Protein AF-A0A6B3IBZ8-F1 (afdb_monomer_lite)

Structure (mmCIF, N/CA/C/O backbone):
data_AF-A0A6B3IBZ8-F1
#
_entry.id   AF-A0A6B3IBZ8-F1
#
loop_
_atom_site.group_PDB
_atom_site.id
_atom_site.type_symbol
_atom_site.label_atom_id
_atom_site.label_alt_id
_atom_site.label_comp_id
_atom_site.label_asym_id
_atom_site.label_entity_id
_atom_site.label_seq_id
_atom_site.pdbx_PDB_ins_code
_atom_site.Cartn_x
_atom_site.Cartn_y
_atom_site.Cartn_z
_atom_site.occupancy
_atom_site.B_iso_or_equiv
_atom_site.auth_seq_id
_atom_site.auth_comp_id
_atom_site.auth_asym_id
_atom_site.auth_atom_id
_atom_site.pdbx_PDB_model_num
ATOM 1 N N . ARG A 1 1 ? 2.646 2.762 -0.926 1.00 69.38 1 ARG A N 1
ATOM 2 C CA . ARG A 1 1 ? 3.831 3.671 -0.927 1.00 69.38 1 ARG A CA 1
ATOM 3 C C . ARG A 1 1 ? 5.097 2.806 -0.948 1.00 69.38 1 ARG A C 1
ATOM 5 O O . ARG A 1 1 ? 4.950 1.602 -1.014 1.00 69.38 1 ARG A O 1
ATOM 12 N N . GLN A 1 2 ? 6.317 3.350 -0.971 1.00 85.69 2 GLN A N 1
ATOM 13 C CA . GLN A 1 2 ? 7.533 2.524 -0.844 1.00 85.69 2 GLN A CA 1
ATOM 14 C C . GLN A 1 2 ? 7.806 2.233 0.645 1.00 85.69 2 GLN A C 1
ATOM 16 O O . GLN A 1 2 ? 6.993 1.579 1.297 1.00 85.69 2 GLN A O 1
ATOM 21 N N . CYS A 1 3 ? 8.874 2.794 1.213 1.00 91.62 3 CYS A N 1
ATOM 22 C CA . CYS A 1 3 ? 9.228 2.692 2.632 1.00 91.62 3 CYS A CA 1
ATOM 23 C C . CYS A 1 3 ? 8.102 3.132 3.590 1.00 91.62 3 CYS A C 1
ATOM 25 O O . CYS A 1 3 ? 7.938 2.549 4.654 1.00 91.62 3 CYS A O 1
ATOM 27 N N . GLY A 1 4 ? 7.261 4.094 3.194 1.00 94.69 4 GLY A N 1
ATOM 28 C CA . GLY A 1 4 ? 6.126 4.570 3.998 1.00 94.69 4 GLY A CA 1
ATOM 29 C C . GLY A 1 4 ? 4.880 3.672 3.992 1.00 94.69 4 GLY A C 1
ATOM 30 O O . GLY A 1 4 ? 3.797 4.153 4.314 1.00 94.69 4 GLY A O 1
ATOM 31 N N . SER A 1 5 ? 4.975 2.408 3.568 1.00 96.50 5 SER A N 1
ATOM 32 C CA . SER A 1 5 ? 3.802 1.525 3.434 1.00 96.50 5 SER A CA 1
ATOM 33 C C . SER A 1 5 ? 3.116 1.218 4.761 1.00 96.50 5 SER A C 1
ATOM 35 O O . SER A 1 5 ? 1.899 1.356 4.848 1.00 96.50 5 SER A O 1
ATOM 37 N N . SER A 1 6 ? 3.871 0.886 5.812 1.00 96.81 6 SER A N 1
ATOM 38 C CA . SER A 1 6 ? 3.274 0.603 7.125 1.00 96.81 6 SER A CA 1
ATOM 39 C C . SER A 1 6 ? 2.659 1.857 7.758 1.00 96.81 6 SER A C 1
ATOM 41 O O . SER A 1 6 ? 1.605 1.779 8.378 1.00 96.81 6 SER A O 1
ATOM 43 N N . GLN A 1 7 ? 3.250 3.038 7.532 1.00 97.06 7 GLN A N 1
ATOM 44 C CA . GLN A 1 7 ? 2.655 4.309 7.961 1.00 97.06 7 GLN A CA 1
ATOM 45 C C . GLN A 1 7 ? 1.348 4.600 7.209 1.00 97.06 7 GLN A C 1
ATOM 47 O O . GLN A 1 7 ? 0.371 5.039 7.803 1.00 97.06 7 GLN A O 1
ATOM 52 N N . GLN A 1 8 ? 1.307 4.336 5.902 1.00 97.81 8 GLN A N 1
ATOM 53 C CA . GLN A 1 8 ? 0.087 4.485 5.114 1.00 97.81 8 GLN A CA 1
ATOM 54 C C . GLN A 1 8 ? -1.020 3.528 5.585 1.00 97.81 8 GLN A C 1
ATOM 56 O O . GLN A 1 8 ? -2.176 3.938 5.644 1.00 97.81 8 GLN A O 1
ATOM 61 N N . ALA A 1 9 ? -0.675 2.291 5.958 1.00 98.31 9 ALA A N 1
ATOM 62 C CA . ALA A 1 9 ? -1.629 1.345 6.535 1.00 98.31 9 ALA A CA 1
ATOM 63 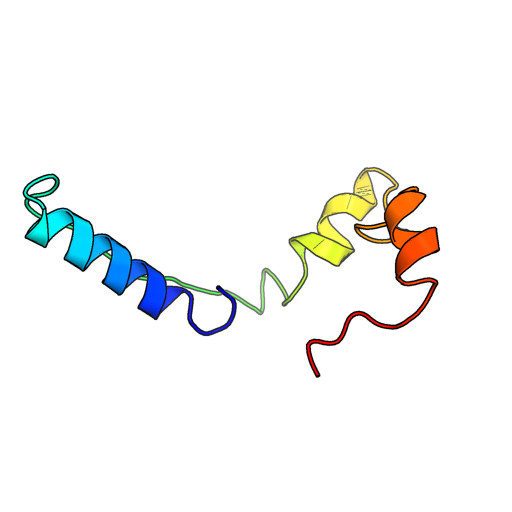C C . ALA A 1 9 ? -2.262 1.893 7.827 1.00 98.31 9 ALA A C 1
ATOM 65 O O . ALA A 1 9 ? -3.477 1.813 7.994 1.00 98.31 9 ALA A O 1
ATOM 66 N N . LEU A 1 10 ? -1.460 2.518 8.698 1.00 97.94 10 LEU A N 1
ATOM 67 C CA . LEU A 1 10 ? -1.962 3.189 9.902 1.00 97.94 10 LEU A CA 1
ATOM 68 C C . LEU A 1 10 ? -2.887 4.368 9.571 1.00 97.94 10 LEU A C 1
ATOM 70 O O . LEU A 1 10 ? -3.932 4.508 10.200 1.00 97.94 10 LEU A O 1
ATOM 74 N N . HIS A 1 11 ? -2.548 5.184 8.568 1.00 97.94 11 HIS A N 1
ATOM 75 C CA . HIS A 1 11 ? -3.402 6.301 8.142 1.00 97.94 11 HIS A CA 1
ATOM 76 C C . HIS A 1 11 ? -4.778 5.832 7.662 1.00 97.94 11 HIS A C 1
ATOM 78 O O . HIS A 1 11 ? -5.785 6.430 8.031 1.00 97.94 11 HIS A O 1
ATOM 84 N N . PHE A 1 12 ? -4.840 4.745 6.889 1.00 98.00 12 PHE A N 1
ATOM 85 C CA . PHE A 1 12 ? -6.117 4.180 6.448 1.00 98.00 12 PHE A CA 1
ATOM 86 C C . PHE A 1 12 ? -6.921 3.575 7.601 1.00 98.00 12 PHE A C 1
ATOM 88 O O . PHE A 1 12 ? -8.124 3.805 7.676 1.00 98.00 12 PHE A O 1
ATOM 95 N N . ALA A 1 13 ? -6.269 2.872 8.530 1.00 98.31 13 ALA A N 1
ATOM 96 C CA . ALA A 1 13 ? -6.931 2.347 9.722 1.00 98.31 13 ALA A CA 1
ATOM 97 C C . ALA A 1 13 ? -7.534 3.464 10.586 1.00 98.31 13 ALA A C 1
ATOM 99 O O . ALA A 1 13 ? -8.693 3.384 10.987 1.00 98.31 13 ALA A O 1
ATOM 100 N N . ALA A 1 14 ? -6.776 4.540 10.813 1.00 98.31 14 ALA A N 1
ATOM 101 C CA . ALA A 1 14 ? -7.262 5.706 11.541 1.00 98.31 14 ALA A CA 1
ATOM 102 C C . ALA A 1 14 ? -8.469 6.348 10.839 1.00 98.31 14 ALA A C 1
ATOM 104 O O . ALA A 1 14 ? -9.449 6.683 11.498 1.00 98.31 14 ALA A O 1
ATOM 105 N N . GLN A 1 15 ? -8.438 6.476 9.508 1.00 98.56 15 GLN A N 1
ATOM 106 C CA . GLN A 1 15 ? -9.577 6.986 8.738 1.00 98.56 15 GLN A CA 1
ATOM 107 C C . GLN A 1 15 ? -10.813 6.080 8.843 1.00 98.56 15 GLN A C 1
ATOM 109 O O . GLN A 1 15 ? -11.927 6.590 8.974 1.00 98.56 15 GLN A O 1
ATOM 114 N N . GLY A 1 16 ? -10.639 4.757 8.828 1.00 98.44 16 GLY A N 1
ATOM 115 C CA . GLY A 1 16 ? -11.731 3.796 9.001 1.00 98.44 16 GLY A CA 1
ATOM 116 C C . GLY A 1 16 ? -12.430 3.935 10.354 1.00 98.44 16 GLY A C 1
ATOM 117 O O . GLY A 1 16 ? -13.655 4.038 10.410 1.00 98.44 16 GLY A O 1
ATOM 118 N N . VAL A 1 17 ? -11.647 4.056 11.431 1.00 98.31 17 VAL A N 1
ATOM 119 C CA . VAL A 1 17 ? -12.178 4.266 12.787 1.00 98.31 17 VAL A CA 1
ATOM 120 C C . VAL A 1 17 ? -12.839 5.635 12.932 1.00 98.31 17 VAL A C 1
ATOM 122 O O . VAL A 1 17 ? -13.978 5.733 13.378 1.00 98.31 17 VAL A O 1
ATOM 125 N N . LEU A 1 18 ? -12.168 6.708 12.508 1.00 98.38 18 LEU A N 1
ATOM 126 C CA . LEU A 1 18 ? -12.690 8.072 12.651 1.00 98.38 18 LEU A CA 1
ATOM 127 C C . LEU A 1 18 ? -13.959 8.324 11.829 1.00 98.38 18 LEU A C 1
ATOM 129 O O . LEU A 1 18 ? -14.776 9.158 12.208 1.00 98.38 18 LEU A O 1
ATOM 133 N N . SER A 1 19 ? -14.132 7.619 10.710 1.00 98.44 19 SER A N 1
ATOM 134 C CA . SER A 1 19 ? -15.345 7.709 9.888 1.00 98.44 19 SER A CA 1
ATOM 135 C C . SER A 1 19 ? -16.519 6.888 10.429 1.00 98.44 19 SER A C 1
ATOM 137 O O . SER A 1 19 ? -17.615 6.989 9.883 1.00 98.44 19 SER A O 1
ATOM 139 N N . GLY A 1 20 ? -16.309 6.062 11.460 1.00 98.12 20 GLY A N 1
ATOM 140 C CA . GLY A 1 20 ? -17.311 5.115 11.953 1.00 98.12 20 GLY A CA 1
ATOM 141 C C . GLY A 1 20 ? -17.587 3.954 10.993 1.00 98.12 20 GLY A C 1
ATOM 142 O O . GLY A 1 20 ? -18.576 3.248 11.157 1.00 98.12 20 GLY A O 1
ATOM 143 N N . THR A 1 21 ? -16.743 3.754 9.974 1.00 98.62 21 THR A N 1
ATOM 144 C CA . THR A 1 21 ? -16.884 2.632 9.029 1.00 98.62 21 THR A CA 1
ATOM 145 C C . THR A 1 21 ? -16.265 1.340 9.561 1.00 98.62 21 THR A C 1
ATOM 147 O O . THR A 1 21 ? -16.574 0.261 9.056 1.00 98.62 21 THR A O 1
ATOM 150 N N . GLN A 1 22 ? -15.387 1.438 10.564 1.00 98.25 22 GLN A N 1
ATOM 151 C CA . GLN A 1 22 ? -14.723 0.311 11.214 1.00 98.25 22 GLN A CA 1
ATOM 152 C C . GLN A 1 22 ? -14.619 0.559 12.723 1.00 98.25 22 GLN A C 1
ATOM 154 O O . GLN A 1 22 ? -14.221 1.642 13.135 1.00 98.25 22 GLN A O 1
ATOM 159 N N . ASP A 1 23 ? -14.894 -0.454 13.546 1.00 97.94 23 ASP A N 1
ATOM 160 C CA . ASP A 1 23 ? -14.776 -0.336 15.011 1.00 97.94 23 ASP A CA 1
ATOM 161 C C . ASP A 1 23 ? -13.371 -0.685 15.527 1.00 97.94 23 ASP A C 1
ATOM 163 O O . ASP A 1 23 ? -12.896 -0.144 16.525 1.00 97.94 23 ASP A O 1
ATOM 167 N N . LEU A 1 24 ? -12.684 -1.601 14.841 1.00 97.56 24 LEU A N 1
ATOM 168 C CA . LEU A 1 24 ? -11.342 -2.065 15.182 1.00 97.56 24 LEU A CA 1
ATOM 169 C C . LEU A 1 24 ? -10.592 -2.449 13.908 1.00 97.56 24 LEU A C 1
ATOM 171 O O . LEU A 1 24 ? -11.132 -3.134 13.039 1.00 97.56 24 LEU A O 1
ATOM 175 N N . VAL A 1 25 ? -9.322 -2.054 13.819 1.00 98.00 25 VAL A N 1
ATOM 176 C CA . VAL A 1 25 ? -8.451 -2.376 12.685 1.00 98.00 25 VAL A CA 1
ATOM 177 C C . VAL A 1 25 ? -7.071 -2.767 13.198 1.00 98.00 25 VAL A C 1
ATOM 179 O O . VAL A 1 25 ? -6.483 -2.062 14.015 1.00 98.00 25 VAL A O 1
ATOM 182 N N . VAL A 1 26 ? -6.523 -3.866 12.680 1.00 97.75 26 VAL A N 1
ATOM 183 C CA . VAL A 1 26 ? -5.109 -4.218 12.855 1.00 97.75 26 VAL A CA 1
ATOM 184 C C . VAL A 1 26 ? -4.363 -3.791 11.597 1.00 97.75 26 VAL A C 1
ATOM 186 O O . VAL A 1 26 ? -4.659 -4.273 10.506 1.00 97.75 26 VAL A O 1
ATOM 189 N N . ALA A 1 27 ? -3.403 -2.881 11.744 1.00 97.81 27 ALA A N 1
ATOM 190 C CA . ALA A 1 27 ? -2.649 -2.320 10.629 1.00 97.81 27 ALA A CA 1
ATOM 191 C C . ALA A 1 27 ? -1.145 -2.537 10.796 1.00 97.81 27 ALA A C 1
ATOM 193 O O . ALA A 1 27 ? -0.600 -2.482 11.896 1.00 97.81 27 ALA A O 1
ATOM 194 N N . GLY A 1 28 ? -0.468 -2.761 9.675 1.00 96.12 28 GLY A N 1
ATOM 195 C CA . GLY A 1 28 ? 0.967 -2.987 9.629 1.00 96.12 28 GLY A CA 1
ATOM 196 C C . GLY A 1 28 ? 1.424 -3.373 8.229 1.00 96.12 28 GLY A C 1
ATOM 197 O O . GLY A 1 28 ? 0.676 -3.273 7.258 1.00 96.12 28 GLY A O 1
ATOM 198 N N . GLY A 1 29 ? 2.672 -3.815 8.133 1.00 95.94 29 GLY A N 1
ATOM 199 C CA . GLY A 1 29 ? 3.272 -4.296 6.897 1.00 95.94 29 GLY A CA 1
ATOM 200 C C . GLY A 1 29 ? 4.585 -5.0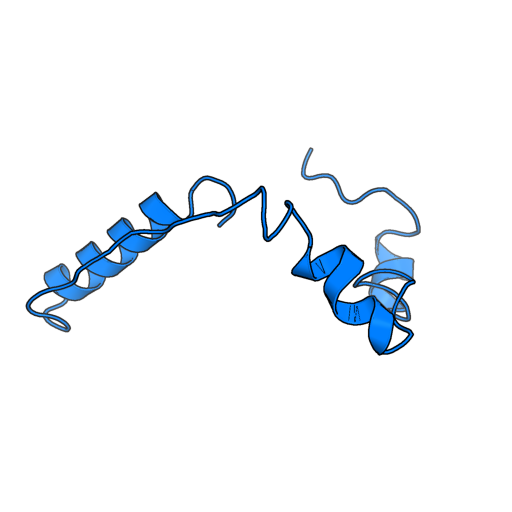03 7.195 1.00 95.94 29 GLY A C 1
ATOM 201 O O . GLY A 1 29 ? 5.288 -4.637 8.136 1.00 95.94 29 GLY A O 1
ATOM 202 N N . THR A 1 30 ? 4.904 -6.020 6.402 1.00 95.81 30 THR A N 1
ATOM 203 C CA . THR A 1 30 ? 6.148 -6.786 6.505 1.00 95.81 30 THR A CA 1
ATOM 204 C C . THR A 1 30 ? 6.826 -6.859 5.145 1.00 95.81 30 THR A C 1
ATOM 206 O O . THR A 1 30 ? 6.167 -6.773 4.107 1.00 95.81 30 THR A O 1
ATOM 209 N N . GLN A 1 31 ? 8.145 -7.007 5.156 1.00 95.50 31 GLN A N 1
ATOM 210 C CA . GLN A 1 31 ? 8.931 -7.256 3.961 1.00 95.50 31 GLN A CA 1
ATOM 211 C C . GLN A 1 31 ? 10.015 -8.287 4.274 1.00 95.50 31 GLN A C 1
ATOM 213 O O . GLN A 1 31 ? 10.809 -8.089 5.191 1.00 95.50 31 GLN A O 1
ATOM 218 N N . ASN A 1 32 ? 10.069 -9.362 3.484 1.00 96.44 32 ASN A N 1
ATOM 219 C CA . ASN A 1 32 ? 11.119 -10.376 3.556 1.00 96.44 32 ASN A CA 1
ATOM 220 C C . ASN A 1 32 ? 12.024 -10.253 2.329 1.00 96.44 32 ASN A C 1
ATOM 222 O O . ASN A 1 32 ? 11.797 -10.902 1.310 1.00 96.44 32 ASN A O 1
ATOM 226 N N . MET A 1 33 ? 13.067 -9.431 2.444 1.00 95.81 33 MET A N 1
ATOM 227 C CA . MET A 1 33 ? 13.978 -9.156 1.329 1.00 95.81 33 MET A CA 1
ATOM 228 C C . MET A 1 33 ? 14.863 -10.345 0.940 1.00 95.81 33 MET A C 1
ATOM 230 O O . MET A 1 33 ? 15.374 -10.365 -0.176 1.00 95.81 33 MET A O 1
ATOM 234 N N . THR A 1 34 ? 15.041 -11.325 1.830 1.00 96.50 34 THR A N 1
ATOM 235 C CA . THR A 1 34 ? 15.813 -12.539 1.529 1.00 96.50 34 THR A CA 1
ATOM 236 C C . THR A 1 34 ? 15.053 -13.443 0.568 1.00 96.50 34 THR A C 1
ATOM 238 O O . THR A 1 34 ? 15.638 -13.990 -0.359 1.00 96.50 34 THR A O 1
ATOM 241 N N . GLN A 1 35 ? 13.745 -13.596 0.782 1.00 96.06 35 GLN A N 1
ATOM 242 C CA . GLN A 1 35 ? 12.903 -14.428 -0.075 1.00 96.06 35 GLN A CA 1
ATOM 243 C C . GLN A 1 35 ? 12.399 -13.662 -1.300 1.00 96.06 35 GLN A C 1
ATOM 245 O O . GLN A 1 35 ? 12.346 -14.225 -2.388 1.00 96.06 35 GLN A O 1
ATOM 250 N N . ILE A 1 36 ? 12.024 -12.392 -1.122 1.00 94.19 36 ILE A N 1
ATOM 251 C CA . ILE A 1 36 ? 11.447 -11.536 -2.159 1.00 94.19 36 ILE A CA 1
ATOM 252 C C . ILE A 1 36 ? 12.257 -10.233 -2.220 1.00 94.19 36 ILE A C 1
ATOM 254 O O . ILE A 1 36 ? 11.963 -9.276 -1.496 1.00 94.19 36 ILE A O 1
ATOM 258 N N . PRO A 1 37 ? 13.295 -10.175 -3.073 1.00 93.50 37 PRO A N 1
ATOM 259 C CA . PRO A 1 37 ? 14.117 -8.986 -3.227 1.00 93.50 37 PRO A CA 1
ATOM 260 C C . PRO A 1 37 ? 13.312 -7.749 -3.635 1.00 93.50 37 PRO A C 1
ATOM 262 O O . PRO A 1 37 ? 12.230 -7.820 -4.227 1.00 93.50 37 PRO A O 1
ATOM 265 N N . ILE A 1 38 ? 13.875 -6.572 -3.359 1.00 92.31 38 ILE A N 1
ATOM 266 C CA . ILE A 1 38 ? 13.281 -5.314 -3.813 1.00 92.31 38 ILE A CA 1
ATOM 267 C C . ILE A 1 38 ? 13.087 -5.331 -5.337 1.00 92.31 38 ILE A C 1
ATOM 269 O O . ILE A 1 38 ? 13.939 -5.809 -6.082 1.00 92.31 38 ILE A O 1
ATOM 273 N N . ALA A 1 39 ? 11.954 -4.801 -5.799 1.00 87.94 39 ALA A N 1
ATOM 274 C CA . ALA A 1 39 ? 11.564 -4.776 -7.211 1.00 87.94 39 ALA A CA 1
ATOM 275 C C . ALA A 1 39 ? 11.361 -6.155 -7.881 1.00 87.94 39 ALA A C 1
ATOM 277 O O . ALA A 1 39 ? 11.207 -6.203 -9.1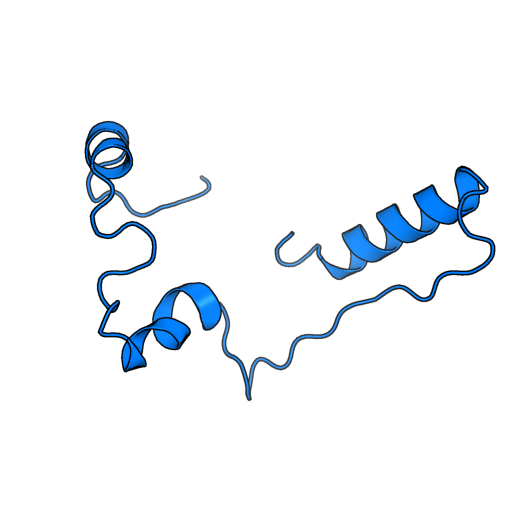00 1.00 87.94 39 ALA A O 1
ATOM 278 N N . PHE A 1 40 ? 11.273 -7.259 -7.124 1.00 91.38 40 PHE A N 1
ATOM 279 C CA . PHE A 1 40 ? 11.016 -8.599 -7.676 1.00 91.38 40 PHE A CA 1
ATOM 280 C C . PHE A 1 40 ? 9.796 -8.627 -8.612 1.00 91.38 40 PHE A C 1
ATOM 282 O O . PHE A 1 40 ? 9.886 -9.076 -9.753 1.00 91.38 40 PHE A O 1
ATOM 289 N N . ALA A 1 41 ? 8.670 -8.060 -8.168 1.00 86.50 41 ALA A N 1
ATOM 290 C CA . ALA A 1 41 ? 7.429 -8.037 -8.943 1.00 86.50 41 ALA A CA 1
ATOM 291 C C . ALA A 1 41 ? 7.555 -7.303 -10.291 1.00 86.50 41 ALA A C 1
ATOM 293 O O . ALA A 1 41 ? 6.934 -7.708 -11.266 1.00 86.50 41 ALA A O 1
ATOM 294 N N . SER A 1 42 ? 8.352 -6.232 -10.361 1.00 82.00 42 SER A N 1
ATOM 295 C CA . SER A 1 42 ? 8.479 -5.410 -11.569 1.00 82.00 42 SER A CA 1
ATOM 296 C C . SER A 1 42 ? 9.622 -5.827 -12.489 1.00 82.00 42 SER A C 1
ATOM 298 O O . SER A 1 42 ? 9.682 -5.337 -13.615 1.00 82.00 42 SER A O 1
ATOM 300 N N . ARG A 1 43 ? 10.538 -6.689 -12.030 1.00 82.25 43 ARG A N 1
ATOM 301 C CA . ARG A 1 43 ? 11.728 -7.076 -12.806 1.00 82.25 43 ARG A CA 1
ATOM 302 C C . ARG A 1 43 ? 11.886 -8.565 -13.059 1.00 82.25 43 ARG A C 1
ATOM 304 O O . ARG A 1 43 ? 12.469 -8.909 -14.073 1.00 82.25 43 ARG A O 1
ATOM 311 N N . GLN A 1 44 ? 11.405 -9.416 -12.159 1.00 88.44 44 GLN A N 1
ATOM 312 C CA . GLN A 1 44 ? 11.708 -10.852 -12.180 1.00 88.44 44 GLN A CA 1
ATOM 313 C C . GLN A 1 44 ? 10.446 -11.715 -12.266 1.00 88.44 44 GLN A C 1
ATOM 315 O O . GLN A 1 44 ? 10.443 -12.745 -12.930 1.00 88.44 44 GLN A O 1
ATOM 320 N N . ALA A 1 45 ? 9.330 -11.280 -11.670 1.00 90.44 45 ALA A N 1
ATOM 321 C CA . ALA A 1 45 ? 8.105 -12.085 -11.623 1.00 90.44 45 ALA A CA 1
ATOM 322 C C . ALA A 1 45 ? 7.516 -12.433 -13.006 1.00 90.44 45 ALA A C 1
ATOM 324 O O . ALA A 1 45 ? 6.785 -13.412 -13.129 1.00 90.44 45 ALA A O 1
ATOM 325 N N . ALA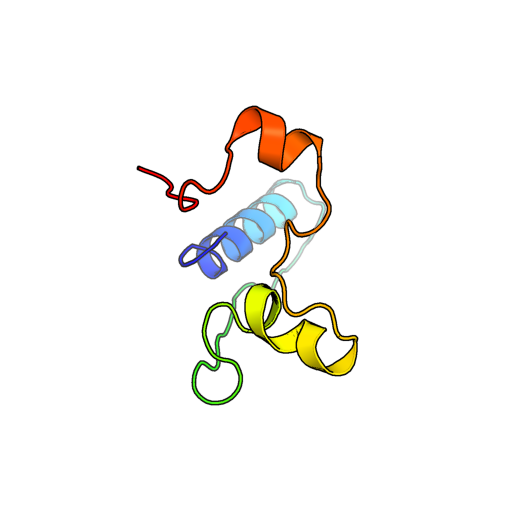 A 1 46 ? 7.827 -11.647 -14.040 1.00 89.00 46 ALA A N 1
ATOM 326 C CA . ALA A 1 46 ? 7.312 -11.837 -15.395 1.00 89.00 46 ALA A CA 1
ATOM 327 C C . ALA A 1 46 ? 8.259 -12.635 -16.318 1.00 89.00 46 ALA A C 1
ATOM 329 O O . ALA A 1 46 ? 7.902 -12.908 -17.465 1.00 89.00 46 ALA A O 1
ATOM 330 N N . GLU A 1 47 ? 9.439 -13.045 -15.833 1.00 90.50 47 GLU A N 1
ATOM 331 C CA . GLU A 1 47 ? 10.411 -13.826 -16.614 1.00 90.50 47 GLU A CA 1
ATOM 332 C C . GLU A 1 47 ? 9.827 -15.129 -17.195 1.00 90.50 47 GLU A C 1
ATOM 334 O O . GLU A 1 47 ? 10.028 -15.363 -18.389 1.00 90.50 47 GLU A O 1
ATOM 339 N N . PRO A 1 48 ? 9.031 -15.939 -16.458 1.00 92.12 48 PRO A N 1
ATOM 340 C CA . PRO A 1 48 ? 8.450 -17.172 -17.005 1.00 92.12 48 PRO A CA 1
ATOM 341 C C . PRO A 1 48 ? 7.462 -16.943 -18.155 1.00 92.12 48 PRO A C 1
ATOM 343 O O . PRO A 1 48 ? 7.160 -17.866 -18.905 1.00 92.12 48 PRO A O 1
ATOM 346 N N . LEU A 1 49 ? 6.948 -15.718 -18.293 1.00 90.31 49 LEU A N 1
ATOM 347 C CA . LEU A 1 49 ? 6.041 -15.317 -19.368 1.00 90.31 49 LEU A CA 1
ATOM 348 C C . LEU A 1 49 ? 6.795 -14.761 -20.588 1.00 90.31 49 LEU A C 1
ATOM 350 O O . LEU A 1 49 ? 6.166 -14.317 -21.545 1.00 90.31 49 LEU A O 1
ATOM 354 N N . GLY A 1 50 ? 8.132 -14.726 -20.552 1.00 90.06 50 GLY A N 1
ATOM 355 C CA . GLY A 1 50 ? 8.963 -14.107 -21.589 1.00 90.06 50 GLY A CA 1
ATOM 356 C C . GLY A 1 50 ? 8.922 -12.574 -21.591 1.00 90.06 50 GLY A C 1
ATOM 357 O O . GLY A 1 50 ? 9.489 -11.942 -22.480 1.00 90.06 50 GLY A O 1
ATOM 358 N N . LEU A 1 51 ? 8.287 -11.949 -20.595 1.00 87.19 51 LEU A N 1
ATOM 359 C CA . LEU A 1 51 ? 8.116 -10.497 -20.493 1.00 87.19 51 LEU A CA 1
ATOM 360 C C . LEU A 1 51 ? 9.313 -9.854 -19.771 1.00 87.19 51 LEU A C 1
ATOM 362 O O . LEU A 1 51 ? 9.178 -9.226 -18.723 1.00 87.19 51 LEU A O 1
ATOM 366 N N . THR A 1 52 ? 10.508 -10.037 -20.333 1.00 86.81 52 THR A N 1
ATOM 367 C CA . THR A 1 52 ? 11.795 -9.665 -19.708 1.00 86.81 52 THR A CA 1
ATOM 368 C C . THR A 1 52 ? 12.247 -8.237 -20.002 1.00 86.81 52 THR A C 1
ATOM 370 O O . THR A 1 52 ? 13.161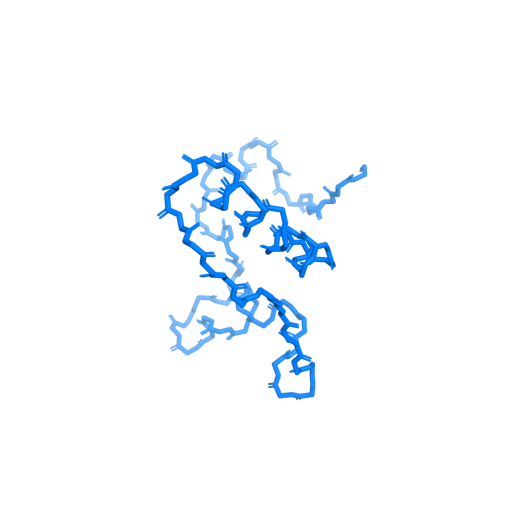 -7.726 -19.364 1.00 86.81 52 THR A O 1
ATOM 373 N N . GLN A 1 53 ? 11.590 -7.558 -20.943 1.00 85.06 53 GLN A N 1
ATOM 374 C CA . GLN A 1 53 ? 11.953 -6.209 -21.399 1.00 85.06 53 GLN A CA 1
ATOM 375 C C . GLN A 1 53 ? 11.524 -5.095 -20.421 1.00 85.06 53 GLN A C 1
ATOM 377 O O . GLN A 1 53 ? 11.602 -3.907 -20.732 1.00 85.06 53 GLN A O 1
ATOM 382 N N . GLY A 1 54 ? 11.074 -5.471 -19.223 1.00 81.94 54 GLY A N 1
ATOM 383 C CA . GLY A 1 54 ? 10.630 -4.553 -18.185 1.00 81.94 54 GLY A CA 1
ATOM 384 C C . GLY A 1 54 ? 9.171 -4.104 -18.336 1.00 81.94 54 GLY A C 1
ATOM 385 O O . GLY A 1 54 ? 8.507 -4.378 -19.337 1.00 81.94 54 GLY A O 1
ATOM 386 N N . PRO A 1 55 ? 8.647 -3.389 -17.329 1.00 81.56 55 PRO A N 1
ATOM 387 C CA . PRO A 1 55 ? 7.213 -3.130 -17.179 1.00 81.56 55 PRO A CA 1
ATOM 388 C C . PRO A 1 55 ? 6.630 -2.151 -18.209 1.00 81.56 55 PRO A C 1
ATOM 390 O O . PRO A 1 55 ? 5.413 -2.034 -18.315 1.00 81.56 55 PRO A O 1
ATOM 393 N N . TYR A 1 56 ? 7.478 -1.437 -18.953 1.00 85.62 56 TYR A N 1
ATOM 394 C CA . TYR A 1 56 ? 7.061 -0.448 -19.954 1.00 85.62 56 TYR A CA 1
ATOM 395 C C . TYR A 1 56 ? 7.295 -0.920 -21.394 1.00 85.62 56 TYR A C 1
ATOM 397 O O . TYR A 1 56 ? 7.059 -0.163 -22.340 1.00 85.62 56 TYR A O 1
ATOM 405 N N . ALA A 1 57 ? 7.760 -2.159 -21.576 1.00 85.75 57 ALA A N 1
ATOM 406 C CA . ALA A 1 57 ? 7.995 -2.730 -22.891 1.00 85.75 57 ALA A CA 1
ATOM 407 C C . ALA A 1 57 ? 6.720 -2.699 -23.745 1.00 85.75 57 ALA A C 1
ATOM 409 O O . ALA A 1 57 ? 5.630 -3.023 -23.280 1.00 85.75 57 ALA A O 1
ATOM 410 N N . GLY A 1 58 ? 6.855 -2.268 -25.000 1.00 87.19 58 GLY A N 1
ATOM 411 C CA . GLY A 1 58 ? 5.729 -2.130 -25.927 1.00 87.19 58 GLY A CA 1
ATOM 412 C C . GLY A 1 58 ? 4.893 -0.856 -25.755 1.00 87.19 58 GLY A C 1
ATOM 413 O O . GLY A 1 58 ? 4.153 -0.511 -26.668 1.00 87.19 58 GLY A O 1
ATOM 414 N N . SER A 1 59 ? 5.055 -0.081 -24.675 1.00 91.06 59 SER A N 1
ATOM 415 C CA . SER A 1 59 ? 4.303 1.168 -24.495 1.00 91.06 59 SER A CA 1
ATOM 416 C C . SER A 1 59 ? 4.826 2.280 -25.415 1.00 91.06 59 SER A C 1
ATOM 418 O O . SER A 1 59 ? 5.883 2.871 -25.182 1.00 91.06 59 SER A O 1
ATOM 420 N N . GLU A 1 60 ? 4.095 2.558 -26.497 1.00 94.19 60 GLU A N 1
ATOM 421 C CA . GLU A 1 60 ? 4.425 3.619 -27.462 1.00 94.19 60 GLU A CA 1
ATOM 422 C C . GLU A 1 60 ? 4.367 5.010 -26.828 1.00 94.19 60 GLU A C 1
ATOM 424 O O . GLU A 1 60 ? 5.305 5.792 -26.971 1.00 94.19 60 GLU A O 1
ATOM 429 N N . GLY A 1 61 ? 3.310 5.299 -26.062 1.00 94.12 61 GLY A N 1
ATOM 430 C CA . GLY A 1 61 ? 3.152 6.586 -25.381 1.00 94.12 61 GLY A CA 1
ATOM 431 C C . GLY A 1 61 ? 4.239 6.842 -24.335 1.00 94.12 61 GLY A C 1
ATOM 432 O O . GLY A 1 61 ? 4.705 7.972 -24.192 1.00 94.12 61 GLY A O 1
ATOM 433 N N . TRP A 1 62 ? 4.693 5.792 -23.644 1.00 90.62 62 TRP A N 1
ATOM 434 C CA . TRP A 1 62 ? 5.817 5.893 -22.717 1.00 90.62 62 TRP A CA 1
ATOM 435 C C . TRP A 1 62 ? 7.111 6.265 -23.444 1.00 90.62 62 TRP A C 1
ATOM 437 O O . TRP A 1 62 ? 7.758 7.240 -23.066 1.00 90.62 62 TRP A O 1
ATOM 447 N N . ARG A 1 63 ? 7.452 5.545 -24.523 1.00 91.31 63 ARG A N 1
ATOM 448 C CA . ARG A 1 63 ? 8.633 5.844 -25.350 1.00 91.31 63 ARG A CA 1
ATOM 449 C C . ARG A 1 63 ? 8.580 7.248 -25.942 1.00 91.31 63 ARG A C 1
ATOM 451 O O . ARG A 1 63 ? 9.574 7.957 -25.884 1.00 91.31 63 ARG A O 1
ATOM 458 N N . ALA A 1 64 ? 7.430 7.673 -26.461 1.00 94.94 64 ALA A N 1
ATOM 459 C CA . ALA A 1 64 ? 7.276 9.009 -27.031 1.00 94.94 64 ALA A CA 1
ATOM 460 C C . ALA A 1 64 ? 7.491 10.123 -25.992 1.00 94.94 64 ALA A C 1
ATOM 462 O O . ALA A 1 64 ? 8.024 11.179 -26.322 1.00 94.94 64 ALA A O 1
ATOM 463 N N . ARG A 1 65 ? 7.080 9.898 -24.737 1.00 93.19 65 ARG A N 1
ATOM 464 C CA . ARG A 1 65 ? 7.156 10.902 -23.669 1.00 93.19 65 ARG A CA 1
ATOM 465 C C . ARG A 1 65 ? 8.488 10.908 -22.918 1.00 93.19 65 ARG A C 1
ATOM 467 O O . ARG A 1 65 ? 8.933 11.977 -22.514 1.00 93.19 65 ARG A O 1
ATOM 474 N N . TYR A 1 66 ? 9.083 9.739 -22.692 1.00 89.81 66 TYR A N 1
ATOM 475 C CA . TYR A 1 66 ? 10.225 9.563 -21.786 1.00 89.81 66 TYR A CA 1
ATOM 476 C C . TYR A 1 66 ? 11.453 8.916 -22.444 1.00 89.81 66 TYR A C 1
ATOM 478 O O . TYR A 1 66 ? 12.533 8.938 -21.855 1.00 89.81 66 TYR A O 1
ATOM 486 N N . GLY A 1 67 ? 11.320 8.368 -23.656 1.00 88.00 67 GLY A N 1
ATOM 487 C CA . GLY A 1 67 ? 12.398 7.657 -24.343 1.00 88.00 67 GLY A CA 1
ATOM 488 C C . GLY A 1 67 ? 12.976 6.519 -23.500 1.00 88.00 67 GLY A C 1
ATOM 489 O O . GLY A 1 67 ? 12.242 5.820 -22.797 1.00 88.00 67 GLY A O 1
ATOM 490 N N . ASP A 1 68 ? 14.301 6.386 -23.549 1.00 83.94 68 ASP A N 1
ATOM 491 C CA . ASP A 1 68 ? 15.074 5.407 -22.772 1.00 83.94 68 ASP A CA 1
ATOM 492 C C . ASP A 1 68 ? 15.662 6.005 -21.483 1.00 83.94 68 ASP A C 1
ATOM 494 O O . ASP A 1 68 ? 16.572 5.437 -20.872 1.00 83.94 68 ASP A O 1
ATOM 498 N N . ALA A 1 69 ? 15.174 7.176 -21.061 1.00 82.75 69 ALA A N 1
ATOM 499 C CA . ALA A 1 69 ? 15.659 7.808 -19.846 1.00 82.75 69 ALA A CA 1
ATOM 500 C C . ALA A 1 69 ? 15.364 6.916 -18.624 1.00 82.75 69 ALA A C 1
ATOM 502 O O . ALA A 1 69 ? 14.269 6.350 -18.508 1.00 82.75 69 ALA A O 1
ATOM 503 N N . PRO A 1 70 ? 16.313 6.792 -17.679 1.00 77.19 70 PRO A N 1
ATOM 504 C CA . PRO A 1 70 ? 16.058 6.067 -16.448 1.00 77.19 70 PRO A CA 1
ATOM 505 C C . PRO A 1 70 ? 14.925 6.752 -15.683 1.00 77.19 70 PRO A C 1
ATOM 507 O O . PRO A 1 70 ? 14.949 7.963 -15.468 1.00 77.19 70 PRO A O 1
ATOM 510 N N . VAL A 1 71 ? 13.942 5.968 -15.234 1.00 77.69 71 VAL A N 1
ATOM 511 C CA . VAL A 1 71 ? 12.884 6.483 -14.359 1.00 77.69 71 VAL A CA 1
ATOM 512 C C . VAL A 1 71 ? 13.511 6.880 -13.036 1.00 77.69 71 VAL A C 1
ATOM 514 O O . VAL A 1 71 ? 13.851 6.023 -12.217 1.00 77.69 71 VAL A O 1
ATOM 517 N N . ASN A 1 72 ? 13.651 8.181 -12.828 1.00 76.56 72 ASN A N 1
ATOM 518 C CA . ASN A 1 72 ? 14.060 8.756 -11.563 1.00 76.56 72 ASN A CA 1
ATOM 519 C C . ASN A 1 72 ? 12.880 9.537 -10.948 1.00 76.56 72 ASN A C 1
ATOM 521 O O . ASN A 1 72 ? 11.877 9.814 -11.604 1.00 76.56 72 ASN A O 1
ATOM 525 N N . GLN A 1 73 ? 12.970 9.826 -9.652 1.00 64.69 73 GL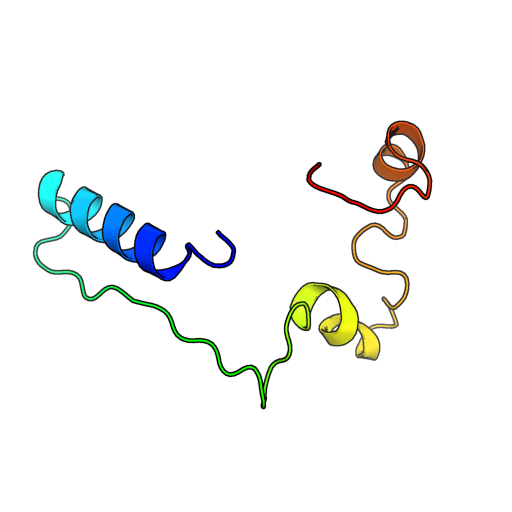N A N 1
ATOM 526 C CA . GLN A 1 73 ? 12.025 10.706 -8.950 1.00 64.69 73 GLN A CA 1
ATOM 527 C C . GLN A 1 73 ? 12.681 12.050 -8.591 1.00 64.69 73 GLN A C 1
ATOM 529 O O . GLN A 1 73 ? 12.207 12.728 -7.682 1.00 64.69 73 GLN A O 1
ATOM 534 N N . PHE A 1 74 ? 13.788 12.390 -9.261 1.00 58.19 74 PHE A N 1
ATOM 535 C CA . PHE A 1 74 ? 14.644 13.537 -8.963 1.00 58.19 74 PHE A CA 1
ATOM 536 C C . PHE A 1 74 ? 14.855 14.394 -10.205 1.00 58.19 74 PHE A C 1
ATOM 538 O O . PHE A 1 74 ? 15.218 13.813 -11.253 1.00 58.19 74 PHE A O 1
#

Radius of gyration: 18.03 Å; chains: 1; bounding box: 33×31×43 Å

Foldseek 3Di:
DPPCQQVVQVVVQVVCCVVVVDVDDDTGDDDDCVVQNPCCVFAPPCVVVVPRPTDCPPPPVCCVVPNPDPDDPD

Sequence (74 aa):
RQCGSSQQALHFAAQGVLSGTQDLVVAGGTQNMTQIPIAFASRQAAEPLGLTQGPYAGSEGWRARYGDAPVNQF

Secondary structure (DSSP, 8-state):
--TTHHHHHHHHHHHHHHTTS-S---------TTTS-TTHHHHTTTGGGT--S-TTTT-HHHHHHHTT------

pLDDT: mean 90.99, std 8.12, range [58.19, 98.62]